Protein AF-A0A0M8SX37-F1 (afdb_monomer_lite)

Radius of gyration: 12.94 Å; chains: 1; bounding box: 27×26×34 Å

pLDDT: mean 90.77, std 8.23, range [67.69, 97.81]

Structure (mmCIF, N/CA/C/O backbone):
data_AF-A0A0M8SX37-F1
#
_entry.id   AF-A0A0M8SX37-F1
#
loop_
_atom_site.group_PDB
_atom_site.id
_atom_si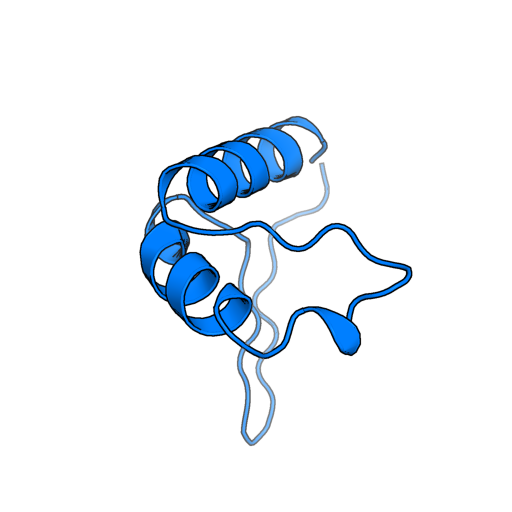te.type_symbol
_atom_site.label_atom_id
_atom_site.label_alt_id
_atom_site.label_comp_id
_atom_site.label_asym_id
_atom_site.label_entity_id
_atom_site.label_seq_id
_atom_site.pdbx_PDB_ins_code
_atom_site.Cartn_x
_atom_site.Cartn_y
_atom_site.Cartn_z
_atom_site.occupancy
_atom_site.B_iso_or_equiv
_atom_site.auth_seq_id
_atom_site.auth_comp_id
_atom_site.auth_asym_id
_atom_site.auth_atom_id
_atom_site.pdbx_PDB_model_num
ATOM 1 N N . MET A 1 1 ? -6.944 11.270 14.421 1.00 67.69 1 MET A N 1
ATOM 2 C CA . MET A 1 1 ? -6.493 10.005 13.816 1.00 67.69 1 MET A CA 1
ATOM 3 C C . MET A 1 1 ? -7.589 8.967 13.987 1.00 67.69 1 MET A C 1
ATOM 5 O O . MET A 1 1 ? -8.049 8.806 15.119 1.00 67.69 1 MET A O 1
ATOM 9 N N . PRO A 1 2 ? -8.069 8.328 12.911 1.00 76.50 2 PRO A N 1
ATOM 10 C CA . PRO A 1 2 ? -8.936 7.160 13.034 1.00 76.50 2 PRO A CA 1
ATOM 11 C C . PRO A 1 2 ? -8.198 6.026 13.763 1.00 76.50 2 PRO A C 1
ATOM 13 O O . PRO A 1 2 ? -6.973 5.940 13.719 1.00 76.50 2 PRO A O 1
ATOM 16 N N . VAL A 1 3 ? -8.939 5.165 14.460 1.00 84.50 3 VAL A N 1
ATOM 17 C CA . VAL A 1 3 ? -8.359 3.980 15.109 1.00 84.50 3 VAL A CA 1
ATOM 18 C C . VAL A 1 3 ? -7.969 2.973 14.017 1.00 84.50 3 VAL A C 1
ATOM 20 O O . VAL A 1 3 ? -8.809 2.701 13.156 1.00 84.50 3 VAL A O 1
ATOM 23 N N . PRO A 1 4 ? -6.745 2.411 14.025 1.00 85.44 4 PRO A N 1
ATOM 24 C CA . PRO A 1 4 ? -6.370 1.361 13.084 1.00 85.44 4 PRO A CA 1
ATOM 25 C C . PRO A 1 4 ? -7.287 0.144 13.238 1.00 85.44 4 PRO A C 1
ATOM 27 O O . PRO A 1 4 ? -7.518 -0.325 14.353 1.00 85.44 4 PRO A O 1
ATOM 30 N N . VAL A 1 5 ? -7.811 -0.373 12.127 1.00 92.88 5 VAL A N 1
ATOM 31 C CA . VAL A 1 5 ? -8.725 -1.522 12.124 1.00 92.88 5 VAL A CA 1
ATOM 32 C C . VAL A 1 5 ? -8.204 -2.636 11.229 1.00 92.88 5 VAL A C 1
ATOM 34 O O . VAL A 1 5 ? -7.619 -2.385 10.178 1.00 92.88 5 VAL A O 1
ATOM 37 N N . LEU A 1 6 ? -8.458 -3.872 11.652 1.00 95.69 6 LEU A N 1
ATOM 38 C CA . LEU A 1 6 ? -8.276 -5.076 10.853 1.00 95.69 6 LEU A CA 1
ATOM 39 C C . LEU A 1 6 ? -9.629 -5.466 10.258 1.00 95.69 6 LEU A C 1
ATOM 41 O O . LEU A 1 6 ? -10.632 -5.534 10.973 1.00 95.69 6 LEU A O 1
ATOM 45 N N . LEU A 1 7 ? -9.660 -5.724 8.954 1.00 96.81 7 LEU A N 1
ATOM 46 C CA . LEU A 1 7 ? -10.859 -6.154 8.238 1.00 96.81 7 LEU A CA 1
ATOM 47 C C . LEU A 1 7 ? -10.649 -7.584 7.741 1.00 96.81 7 LEU A C 1
ATOM 49 O O . LEU A 1 7 ? -9.795 -7.825 6.893 1.00 96.81 7 LEU A O 1
ATOM 53 N N . ALA A 1 8 ? -11.425 -8.535 8.256 1.00 97.69 8 ALA A N 1
ATOM 54 C CA . ALA A 1 8 ? -11.330 -9.941 7.874 1.00 97.69 8 ALA A CA 1
ATOM 55 C C . ALA A 1 8 ? -12.519 -10.356 6.997 1.00 97.69 8 ALA A C 1
ATOM 57 O O . ALA A 1 8 ? -13.679 -10.189 7.374 1.00 97.69 8 ALA A O 1
ATOM 58 N N . GLY A 1 9 ? -12.222 -10.915 5.826 1.00 97.12 9 GLY A N 1
ATOM 59 C CA . GLY A 1 9 ? -13.180 -11.563 4.937 1.00 97.12 9 GLY A CA 1
ATOM 60 C C . GLY A 1 9 ? -12.937 -13.070 4.848 1.00 97.12 9 GLY A C 1
ATOM 61 O O . GLY A 1 9 ? -12.073 -13.627 5.516 1.00 97.12 9 GLY A O 1
ATOM 62 N N . ARG A 1 10 ? -13.681 -13.753 3.971 1.00 97.75 10 ARG A N 1
ATOM 63 C CA . ARG A 1 10 ? -13.550 -15.212 3.786 1.00 97.75 10 ARG A CA 1
ATOM 64 C C . ARG A 1 10 ? -12.178 -15.643 3.249 1.00 97.75 10 ARG A C 1
ATOM 66 O O . ARG A 1 10 ? -11.740 -16.750 3.534 1.00 97.75 10 ARG A O 1
ATOM 73 N N . SER A 1 11 ? -11.549 -14.807 2.426 1.00 97.62 11 SER A N 1
ATOM 74 C CA . SER A 1 11 ? -10.335 -15.160 1.672 1.00 97.62 11 SER A CA 1
ATOM 75 C C . SER A 1 11 ? -9.206 -14.142 1.815 1.00 97.62 11 SER A C 1
ATOM 77 O O . SER A 1 11 ? -8.109 -14.395 1.335 1.00 97.62 11 SER A O 1
ATOM 79 N N . VAL A 1 12 ? -9.476 -12.989 2.429 1.00 97.44 12 VAL A N 1
ATOM 80 C CA . VAL A 1 12 ? -8.545 -11.860 2.514 1.00 97.44 12 VAL A CA 1
ATOM 81 C C . VAL A 1 12 ? -8.686 -11.211 3.882 1.00 97.44 12 VAL A C 1
ATOM 83 O O . VAL A 1 12 ? -9.800 -11.083 4.394 1.00 97.44 12 VAL A O 1
ATOM 86 N N . GLN A 1 13 ? -7.560 -10.778 4.434 1.00 96.50 13 GLN A N 1
ATOM 87 C CA . GLN A 1 13 ? -7.483 -9.887 5.580 1.00 96.50 13 GLN A CA 1
ATOM 88 C C . GLN A 1 13 ? -6.809 -8.590 5.137 1.00 96.50 13 GLN A C 1
ATOM 90 O O . GLN A 1 13 ? -5.837 -8.626 4.386 1.00 96.50 1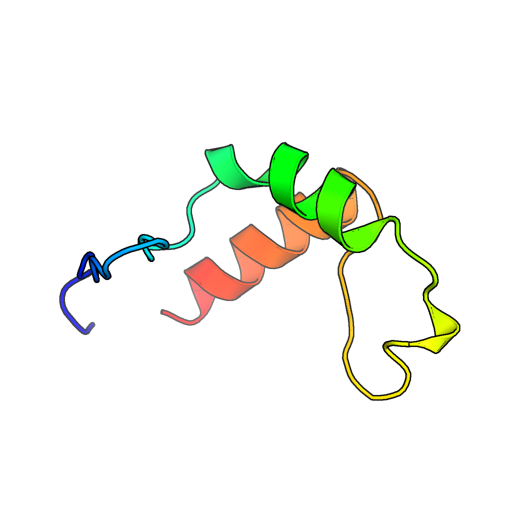3 GLN A O 1
ATOM 95 N N . LEU A 1 14 ? -7.335 -7.460 5.594 1.00 97.50 14 LEU A N 1
ATOM 96 C CA . LEU A 1 14 ? -6.713 -6.152 5.448 1.00 97.50 14 LEU A CA 1
ATOM 97 C C . LEU A 1 14 ? -6.275 -5.680 6.826 1.00 97.50 14 LEU A C 1
ATOM 99 O O . LEU A 1 14 ? -7.045 -5.756 7.786 1.00 97.50 14 LEU A O 1
ATOM 103 N N . GLU A 1 15 ? -5.056 -5.177 6.908 1.00 96.00 15 GLU A N 1
ATOM 104 C CA . GLU A 1 15 ? -4.482 -4.636 8.130 1.00 96.00 15 GLU A CA 1
ATOM 105 C C . GLU A 1 15 ? -3.793 -3.295 7.855 1.00 96.00 15 GLU A C 1
ATOM 107 O O . GLU A 1 15 ? -3.534 -2.962 6.692 1.00 96.00 15 GLU A O 1
ATOM 112 N N . PRO A 1 16 ? -3.528 -2.493 8.899 1.00 95.50 16 PRO A N 1
ATOM 113 C CA . PRO A 1 16 ? -2.804 -1.243 8.744 1.00 95.50 16 PRO A CA 1
ATOM 114 C C . PRO A 1 16 ? -1.444 -1.455 8.074 1.00 95.50 16 PRO A C 1
ATOM 116 O O . PRO A 1 16 ? -0.694 -2.366 8.423 1.00 95.50 16 PRO A O 1
ATOM 119 N N . LEU A 1 17 ? -1.114 -0.574 7.129 1.00 95.19 17 LEU A N 1
ATOM 120 C CA . LEU A 1 17 ? 0.192 -0.579 6.482 1.00 95.19 17 LEU A CA 1
ATOM 121 C C . LEU A 1 17 ? 1.301 -0.369 7.527 1.00 95.19 17 LEU A C 1
ATOM 123 O O . LEU A 1 17 ? 1.127 0.375 8.488 1.00 95.19 17 LEU A O 1
ATOM 127 N N . ALA A 1 18 ? 2.441 -1.029 7.335 1.00 95.56 18 ALA A N 1
ATOM 128 C CA . ALA A 1 18 ? 3.543 -1.057 8.286 1.00 95.56 18 ALA A CA 1
ATOM 129 C C . ALA A 1 18 ? 4.866 -1.380 7.564 1.00 95.56 18 ALA A C 1
ATOM 131 O O . ALA A 1 18 ? 4.831 -2.016 6.506 1.00 95.56 18 ALA A O 1
ATOM 132 N N . PRO A 1 19 ? 6.034 -1.013 8.132 1.00 97.38 19 PRO A N 1
ATOM 133 C CA . PRO A 1 19 ? 7.336 -1.195 7.476 1.00 97.38 19 PRO A CA 1
ATOM 134 C C . PRO A 1 19 ? 7.662 -2.635 7.059 1.00 97.38 19 PRO A C 1
ATOM 136 O O . PRO A 1 19 ? 8.364 -2.854 6.074 1.00 97.38 19 PRO A O 1
ATOM 139 N N . HIS A 1 20 ? 7.130 -3.637 7.763 1.00 97.25 20 HIS A N 1
ATOM 140 C CA . HIS A 1 20 ? 7.386 -5.044 7.443 1.00 97.25 20 HIS A CA 1
ATOM 141 C C . HIS A 1 20 ? 6.716 -5.514 6.137 1.00 97.25 20 HIS A C 1
ATOM 143 O O . HIS A 1 20 ? 7.061 -6.576 5.631 1.00 97.25 20 HIS A O 1
ATOM 149 N N . HIS A 1 21 ? 5.816 -4.721 5.543 1.00 97.56 21 HIS A N 1
ATOM 150 C CA . HIS A 1 21 ? 5.193 -5.031 4.252 1.00 97.56 21 HIS A CA 1
ATOM 151 C C . HIS A 1 21 ? 6.072 -4.705 3.036 1.00 97.56 21 HIS A C 1
ATOM 153 O O . HIS A 1 21 ? 5.683 -5.005 1.908 1.00 97.56 21 HIS A O 1
ATOM 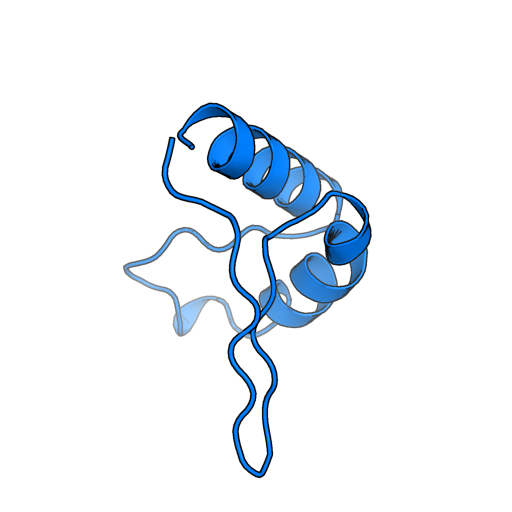159 N N . THR A 1 22 ? 7.247 -4.099 3.237 1.00 97.75 22 THR A N 1
ATOM 160 C CA . THR A 1 22 ? 8.096 -3.591 2.147 1.00 97.75 22 THR A CA 1
ATOM 161 C C . THR A 1 22 ? 8.432 -4.661 1.105 1.00 97.75 22 THR A C 1
ATOM 163 O O . THR A 1 22 ? 8.237 -4.436 -0.088 1.00 97.75 22 THR A O 1
ATOM 166 N N . GLU A 1 23 ? 8.916 -5.832 1.527 1.00 97.56 23 GLU A N 1
ATOM 167 C CA . GLU A 1 23 ? 9.337 -6.886 0.594 1.00 97.56 23 GLU A CA 1
ATOM 168 C C . GLU A 1 23 ? 8.156 -7.436 -0.213 1.00 97.56 23 GLU A C 1
ATOM 170 O O . GLU A 1 23 ? 8.247 -7.590 -1.430 1.00 97.56 23 GLU A O 1
ATOM 175 N N . ALA A 1 24 ? 7.023 -7.676 0.451 1.00 95.94 24 ALA A N 1
ATOM 176 C CA . ALA A 1 24 ? 5.811 -8.163 -0.198 1.00 95.94 24 ALA A CA 1
ATOM 177 C C . ALA A 1 24 ? 5.269 -7.158 -1.228 1.00 95.94 24 ALA A C 1
ATOM 179 O O . ALA A 1 24 ? 4.892 -7.555 -2.331 1.00 95.94 24 ALA A O 1
ATOM 180 N N . LEU A 1 25 ? 5.294 -5.859 -0.907 1.00 95.06 25 LEU A N 1
ATOM 181 C CA . LEU A 1 25 ? 4.914 -4.799 -1.844 1.00 95.06 25 LEU A CA 1
ATOM 182 C C . LEU A 1 25 ? 5.863 -4.714 -3.039 1.00 95.06 25 LEU A C 1
ATOM 184 O O . LEU A 1 25 ? 5.399 -4.596 -4.171 1.00 95.06 25 LEU A O 1
ATOM 188 N N . ALA A 1 26 ? 7.172 -4.821 -2.808 1.00 95.38 26 ALA A N 1
ATOM 189 C CA . ALA A 1 26 ? 8.159 -4.798 -3.881 1.00 95.38 26 ALA A CA 1
ATOM 190 C C . ALA A 1 26 ? 7.970 -5.973 -4.852 1.00 95.38 26 ALA A C 1
ATOM 192 O O . ALA A 1 26 ? 8.101 -5.786 -6.062 1.00 95.38 26 ALA A O 1
ATOM 193 N N . MET A 1 27 ? 7.641 -7.162 -4.334 1.00 94.94 27 MET A N 1
ATOM 194 C CA . MET A 1 27 ? 7.337 -8.336 -5.157 1.00 94.94 27 MET A CA 1
ATOM 195 C C . MET A 1 27 ? 6.042 -8.157 -5.955 1.00 94.94 27 MET A C 1
ATOM 197 O O . MET A 1 27 ? 6.036 -8.420 -7.154 1.00 94.94 27 MET A O 1
ATOM 201 N N . ALA A 1 28 ? 4.968 -7.675 -5.325 1.00 91.69 28 ALA A N 1
ATOM 202 C CA . ALA A 1 28 ? 3.689 -7.452 -6.001 1.00 91.69 28 ALA A CA 1
ATOM 203 C C . ALA A 1 28 ? 3.776 -6.355 -7.081 1.00 91.69 28 ALA A C 1
ATOM 205 O O . ALA A 1 28 ? 3.206 -6.489 -8.158 1.00 91.69 28 ALA A O 1
ATOM 206 N N . GLY A 1 29 ? 4.533 -5.283 -6.827 1.00 89.06 29 GLY A N 1
ATOM 207 C CA . GLY A 1 29 ? 4.737 -4.181 -7.774 1.00 89.06 29 GLY A CA 1
ATOM 208 C C . GLY A 1 29 ? 5.722 -4.477 -8.914 1.00 89.06 29 GLY A C 1
ATOM 209 O O . GLY A 1 29 ? 5.978 -3.601 -9.743 1.00 89.06 29 GLY A O 1
ATOM 210 N N . ALA A 1 30 ? 6.310 -5.677 -8.956 1.00 89.50 30 ALA A N 1
ATOM 211 C CA . ALA A 1 30 ? 7.255 -6.084 -9.996 1.00 89.50 30 ALA A CA 1
ATOM 212 C C . ALA A 1 30 ? 6.582 -6.631 -11.272 1.00 89.50 30 ALA A C 1
ATOM 214 O O . ALA A 1 30 ? 7.286 -6.961 -12.227 1.00 89.50 30 ALA A O 1
ATOM 215 N N . GLU A 1 31 ? 5.250 -6.731 -11.299 1.00 84.19 31 GLU A N 1
ATOM 216 C CA . GLU A 1 31 ? 4.480 -7.158 -12.474 1.00 84.19 31 GLU A CA 1
ATOM 217 C C . GLU A 1 31 ? 4.550 -6.140 -13.640 1.00 84.19 31 GLU A C 1
ATOM 219 O O . GLU A 1 31 ? 5.176 -5.078 -13.547 1.00 84.19 31 GLU A O 1
ATOM 224 N N . ASP A 1 32 ? 3.934 -6.481 -14.780 1.00 81.62 32 ASP A N 1
ATOM 225 C CA . ASP A 1 32 ? 3.979 -5.668 -16.002 1.00 81.62 32 ASP A CA 1
ATOM 226 C C . ASP A 1 32 ? 3.403 -4.265 -15.776 1.00 81.62 32 ASP A C 1
ATOM 228 O O . ASP A 1 32 ? 2.204 -4.053 -15.633 1.00 81.62 32 ASP A O 1
ATOM 232 N N . ARG A 1 33 ? 4.276 -3.260 -15.827 1.00 72.81 33 ARG A N 1
ATOM 233 C CA . ARG A 1 33 ? 3.927 -1.874 -15.509 1.00 72.81 33 ARG A CA 1
ATOM 234 C C . ARG A 1 33 ? 3.022 -1.204 -16.535 1.00 72.81 33 ARG A C 1
ATOM 236 O O . ARG A 1 33 ? 2.470 -0.143 -16.236 1.00 72.81 33 ARG A O 1
ATOM 243 N N . THR A 1 34 ? 2.839 -1.793 -17.717 1.00 77.12 34 THR A N 1
ATOM 244 C CA . THR A 1 34 ? 1.860 -1.295 -18.693 1.00 77.12 34 THR A CA 1
ATOM 245 C C . THR A 1 34 ? 0.427 -1.368 -18.154 1.00 77.12 34 THR A C 1
ATOM 247 O O . THR A 1 34 ? -0.428 -0.597 -18.593 1.00 77.12 34 THR A O 1
ATOM 250 N N . THR A 1 35 ? 0.173 -2.195 -17.133 1.00 74.94 35 THR A N 1
ATOM 251 C CA . THR A 1 35 ? -1.137 -2.309 -16.481 1.00 74.94 35 THR A CA 1
ATOM 252 C C . THR A 1 35 ? -1.424 -1.197 -15.467 1.00 74.94 35 THR A C 1
ATOM 254 O O . THR A 1 35 ? -2.566 -1.053 -15.038 1.00 74.94 35 THR A O 1
ATOM 257 N N . TYR A 1 36 ? -0.427 -0.385 -15.089 1.00 72.75 36 TYR A N 1
ATOM 258 C CA . TYR A 1 36 ? -0.538 0.636 -14.032 1.00 72.75 36 TYR A CA 1
ATOM 259 C C . TYR A 1 36 ? -0.527 2.075 -14.566 1.00 72.75 36 TYR A C 1
ATOM 261 O O . TYR A 1 36 ? -0.133 3.001 -13.862 1.00 72.75 36 TYR A O 1
ATOM 269 N N . ALA A 1 37 ? -0.958 2.285 -15.813 1.00 74.25 37 ALA A N 1
ATOM 270 C CA . ALA A 1 37 ? -0.782 3.536 -16.564 1.00 74.25 37 ALA A CA 1
ATOM 271 C C . ALA A 1 37 ? -1.229 4.828 -15.844 1.00 74.25 37 ALA A C 1
ATOM 273 O O . ALA A 1 37 ? -0.713 5.903 -16.142 1.00 74.25 37 ALA A O 1
ATOM 274 N N . PHE A 1 38 ? -2.159 4.737 -14.891 1.00 81.81 38 PHE A N 1
ATOM 275 C CA . PHE A 1 38 ? -2.710 5.884 -14.159 1.00 81.81 38 PHE A CA 1
ATOM 276 C C . PHE A 1 38 ? -2.371 5.894 -12.665 1.00 81.81 38 PHE A C 1
ATOM 278 O O . PHE A 1 38 ? -2.853 6.760 -11.936 1.00 81.81 38 PHE A O 1
ATOM 285 N N . THR A 1 39 ? -1.569 4.944 -12.182 1.00 81.06 39 THR A N 1
ATOM 286 C CA . THR A 1 39 ? -1.274 4.807 -10.754 1.00 81.06 39 THR A CA 1
ATOM 287 C C . THR A 1 39 ? 0.223 4.609 -10.537 1.00 81.06 39 THR A C 1
ATOM 289 O O . THR A 1 39 ? 0.795 3.650 -11.053 1.00 81.06 39 THR A O 1
ATOM 292 N N . PRO A 1 40 ? 0.886 5.485 -9.762 1.00 81.81 40 PRO A N 1
ATOM 293 C CA . PRO A 1 40 ? 2.271 5.261 -9.386 1.00 81.81 40 PRO A CA 1
ATOM 294 C C . PRO A 1 40 ? 2.357 4.049 -8.450 1.00 81.81 40 PRO A C 1
ATOM 296 O O . PRO A 1 40 ? 1.916 4.104 -7.306 1.00 81.81 40 PRO A O 1
ATOM 299 N N . VAL A 1 41 ? 2.927 2.953 -8.953 1.00 88.94 41 VAL A N 1
ATOM 300 C CA . VAL A 1 41 ? 3.229 1.740 -8.181 1.00 88.94 41 VAL A CA 1
ATOM 301 C C . VAL A 1 41 ? 4.718 1.752 -7.816 1.00 88.94 41 VAL A C 1
ATOM 303 O O . VAL A 1 41 ? 5.545 1.982 -8.711 1.00 88.94 41 VAL A O 1
ATOM 306 N N . PRO A 1 42 ? 5.088 1.546 -6.535 1.00 91.69 42 PRO A N 1
ATOM 307 C CA . PRO A 1 42 ? 6.490 1.485 -6.136 1.00 91.69 42 PRO A CA 1
ATOM 308 C C . PRO A 1 42 ? 7.203 0.330 -6.845 1.00 91.69 42 PRO A C 1
ATOM 310 O O . PRO A 1 42 ? 6.661 -0.765 -6.972 1.00 91.69 42 PRO A O 1
ATOM 313 N N . HIS A 1 43 ? 8.430 0.575 -7.312 1.00 90.69 43 HIS A N 1
ATOM 314 C CA . HIS A 1 43 ? 9.229 -0.426 -8.012 1.00 90.69 43 HIS A CA 1
ATOM 315 C C . HIS A 1 43 ? 10.510 -0.752 -7.245 1.00 90.69 43 HIS A C 1
ATOM 317 O O . HIS A 1 43 ? 11.398 0.090 -7.098 1.00 90.69 43 HIS A O 1
ATOM 323 N N . GLY A 1 44 ? 10.604 -1.999 -6.788 1.00 94.31 44 GLY A N 1
ATOM 324 C CA . GLY A 1 44 ? 11.718 -2.471 -5.978 1.00 94.31 44 GLY A CA 1
ATOM 325 C C . GLY A 1 44 ? 11.631 -2.037 -4.513 1.00 94.31 44 GLY A C 1
ATOM 326 O O . GLY A 1 44 ? 10.705 -1.345 -4.080 1.00 94.31 44 GLY A O 1
ATOM 327 N N . LEU A 1 45 ? 12.617 -2.487 -3.738 1.00 96.94 45 LEU A N 1
ATOM 328 C CA . LEU A 1 45 ? 12.610 -2.386 -2.278 1.00 96.94 45 LEU A CA 1
ATOM 329 C C . LEU A 1 45 ? 12.647 -0.933 -1.785 1.00 96.94 45 LEU A C 1
ATOM 331 O O . LEU A 1 45 ? 11.839 -0.546 -0.949 1.00 96.94 45 LEU A O 1
ATOM 335 N N . GLN A 1 46 ? 13.536 -0.115 -2.353 1.00 97.31 46 GLN A N 1
ATOM 336 C CA . GLN A 1 46 ? 13.710 1.282 -1.946 1.00 97.31 46 GLN A CA 1
ATOM 337 C C . GLN A 1 46 ? 12.437 2.110 -2.171 1.00 97.31 46 GLN A C 1
ATOM 339 O O . GLN A 1 46 ? 11.970 2.789 -1.263 1.00 97.31 46 GLN A O 1
ATOM 344 N N . ALA A 1 47 ? 11.828 2.000 -3.355 1.00 95.75 47 ALA A N 1
ATOM 345 C CA . ALA A 1 47 ? 10.590 2.714 -3.655 1.00 95.75 47 ALA A CA 1
ATOM 346 C C . ALA A 1 47 ? 9.418 2.233 -2.782 1.00 95.75 47 ALA A C 1
ATOM 348 O O . ALA A 1 47 ? 8.535 3.018 -2.449 1.00 95.75 47 ALA A O 1
ATOM 349 N N . SER A 1 48 ? 9.403 0.952 -2.400 1.00 97.19 48 SER A N 1
ATOM 350 C CA . SER A 1 48 ? 8.376 0.394 -1.509 1.00 97.19 48 SER A CA 1
ATOM 351 C C . SER A 1 48 ? 8.528 0.904 -0.075 1.00 97.19 48 SER A C 1
ATOM 353 O O . SER A 1 48 ? 7.524 1.206 0.567 1.00 97.19 48 SER A O 1
ATOM 355 N N . HIS A 1 49 ? 9.766 1.079 0.401 1.00 97.81 49 HIS A N 1
ATOM 356 C CA . HIS A 1 49 ? 10.043 1.744 1.677 1.00 97.81 49 HIS A CA 1
ATOM 357 C C . HIS A 1 49 ? 9.540 3.189 1.664 1.00 97.81 49 HIS A C 1
ATOM 359 O O . HIS A 1 49 ? 8.747 3.570 2.520 1.00 97.81 49 HIS A O 1
ATOM 365 N N . GLU A 1 50 ? 9.929 3.968 0.651 1.00 96.75 50 GLU A N 1
ATOM 366 C CA . GLU A 1 50 ? 9.513 5.370 0.511 1.00 96.75 50 GLU A CA 1
ATOM 367 C C . GLU A 1 50 ? 7.991 5.520 0.407 1.00 96.75 50 GLU A C 1
ATOM 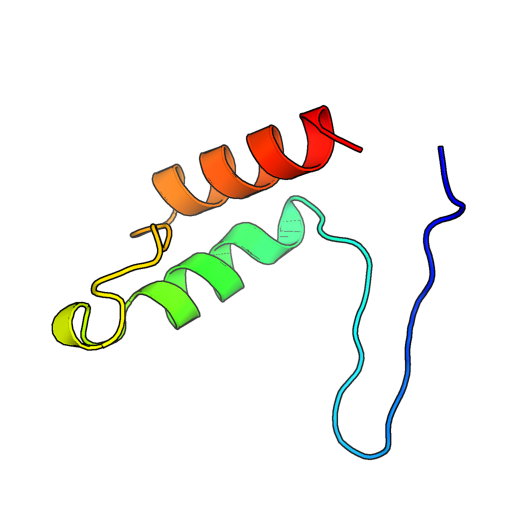369 O O . GLU A 1 50 ? 7.413 6.468 0.943 1.00 96.75 50 GLU A O 1
ATOM 374 N N . TYR A 1 51 ? 7.333 4.571 -0.261 1.00 95.31 51 TYR A N 1
ATOM 375 C CA . TYR A 1 51 ? 5.880 4.512 -0.348 1.00 95.31 51 TYR A CA 1
ATOM 376 C C . TYR A 1 51 ? 5.230 4.310 1.026 1.00 95.31 51 TYR A C 1
ATOM 378 O O . TYR A 1 51 ? 4.306 5.051 1.369 1.00 95.31 51 TYR A O 1
ATOM 386 N N . ILE A 1 52 ? 5.715 3.348 1.821 1.00 96.38 52 ILE A N 1
ATOM 387 C CA . ILE A 1 52 ? 5.204 3.107 3.178 1.00 96.38 52 ILE A CA 1
ATOM 388 C C . ILE A 1 52 ? 5.431 4.339 4.055 1.00 96.38 52 ILE A C 1
ATOM 390 O O . ILE A 1 52 ? 4.490 4.799 4.699 1.00 96.38 52 ILE A O 1
ATOM 394 N N . ASP A 1 53 ? 6.636 4.907 4.045 1.00 96.62 53 ASP A N 1
ATOM 395 C CA . ASP A 1 53 ? 6.967 6.076 4.865 1.00 96.62 53 ASP A CA 1
ATOM 396 C C . ASP A 1 53 ? 6.072 7.274 4.526 1.00 96.62 53 ASP A C 1
ATOM 398 O O . ASP A 1 53 ? 5.573 7.956 5.424 1.00 96.62 53 ASP A O 1
ATOM 402 N N . ARG A 1 54 ? 5.809 7.507 3.232 1.00 94.94 54 ARG A N 1
ATOM 403 C CA . ARG A 1 54 ? 4.880 8.554 2.797 1.00 94.94 54 ARG A CA 1
ATOM 404 C C . ARG A 1 54 ? 3.462 8.284 3.285 1.00 94.94 54 ARG A C 1
ATOM 406 O O . ARG A 1 54 ? 2.842 9.178 3.848 1.00 94.94 54 ARG A O 1
ATOM 413 N N . ALA A 1 55 ? 2.964 7.067 3.086 1.00 92.94 55 ALA A N 1
ATOM 414 C CA . ALA A 1 55 ? 1.606 6.700 3.467 1.00 92.94 55 ALA A CA 1
ATOM 415 C C . ALA A 1 55 ? 1.378 6.800 4.984 1.00 92.94 55 ALA A C 1
ATOM 417 O O . ALA A 1 55 ? 0.290 7.177 5.403 1.00 92.94 55 ALA A O 1
ATOM 418 N N . LEU A 1 56 ? 2.390 6.488 5.800 1.00 93.50 56 LEU A N 1
ATOM 419 C CA . LEU A 1 56 ? 2.328 6.620 7.258 1.00 93.50 56 LEU A CA 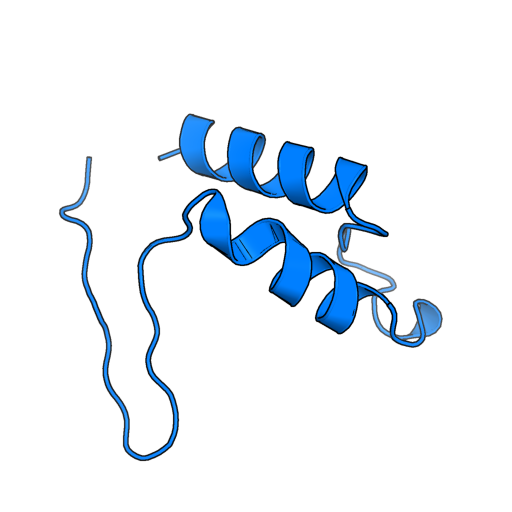1
ATOM 420 C C . LEU A 1 56 ? 2.397 8.076 7.733 1.00 93.50 56 LEU A C 1
ATOM 422 O O . LEU A 1 56 ? 1.818 8.399 8.767 1.00 93.50 56 LEU A O 1
ATOM 426 N N . ALA A 1 57 ? 3.082 8.954 6.996 1.00 93.25 57 ALA A N 1
ATOM 427 C CA . ALA A 1 57 ? 3.135 10.381 7.311 1.00 93.25 57 ALA A CA 1
ATOM 428 C C . ALA A 1 57 ? 1.794 11.104 7.072 1.00 93.25 57 ALA A C 1
ATOM 430 O O . ALA A 1 57 ? 1.544 12.129 7.703 1.00 93.25 57 ALA A O 1
ATOM 431 N N . ASP A 1 58 ? 0.948 10.562 6.190 1.00 86.31 58 ASP A N 1
ATOM 432 C CA . ASP A 1 58 ? -0.344 11.140 5.793 1.00 86.31 58 ASP A CA 1
ATOM 433 C C . ASP A 1 58 ? -1.543 10.641 6.644 1.00 86.31 58 ASP A C 1
ATOM 435 O O . ASP A 1 58 ? -2.689 11.003 6.358 1.00 86.31 58 ASP A O 1
ATOM 439 N N . GLN A 1 59 ? -1.308 9.790 7.655 1.00 73.88 59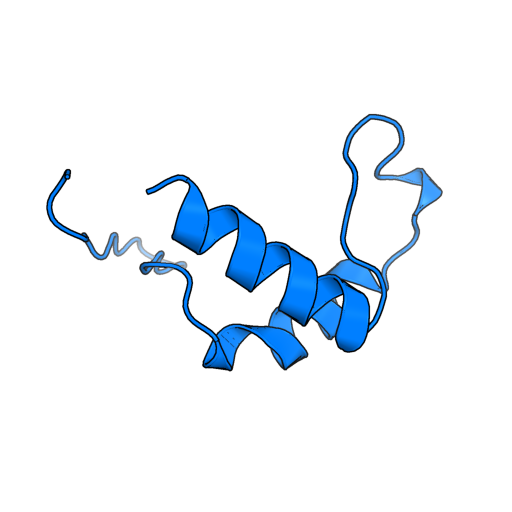 GLN A N 1
ATOM 440 C CA . GLN A 1 59 ? -2.350 9.221 8.538 1.00 73.88 59 GLN A CA 1
ATOM 441 C C . GLN A 1 59 ? -2.873 10.190 9.602 1.00 73.88 59 GLN A C 1
ATOM 443 O O . GLN A 1 59 ? -2.163 11.164 9.925 1.00 73.88 59 GLN A O 1
#

Sequence (59 aa):
MPVPVLLAGRSVQLEPLAPHHTEALAMAGAEDRTTYAFTPVPHGLQASHEYIDRALADQ

Secondary structure (DSSP, 8-state):
-PPP--EE-SS-EE----GGGHHHHHHHTTS-GGGGTTS----HHHHHHHHHHHHHHT-

Foldseek 3Di:
DDDWDWDDDPPDIDGDQDQVCQVVQQVVLCPDCVVVVPHDRQHHRVSSNVVSVVVVVVD